Protein AF-A0A534V827-F1 (afdb_monomer_lite)

Foldseek 3Di:
DVVLVVLCCQLPDDDDDDPDPCLVPCPCVVVDDDPDDDDQDDDPPPCSQVVVVVVCVDPVDDFQFQLCLSDVPPPDDPVCNVPPVSQVVVQVVVVVVCVVPPCPCVVPPDGRGGGDDCLSVCVSVVQHCVCVVVHDDVVSVVVNPPQPVVVHDD

pLDDT: mean 80.29, std 20.51, range [29.86, 97.81]

Sequence (154 aa):
VDAIMQFLRTSLGEESGTFGIHHGGHPEIERQDIRQPIFIVGLPRTGTTILPELLAQDPANRVPMTWEVMHPWPPPERATYRTDPRIAQVEKHFAGVDRLVPGFKAMHPMGAELPQECVALTAHDFASMLFSTTHDVPSYDAWLKPGHATGQEP

Radius of gyration: 17.16 Å; chains: 1; bounding box: 47×41×39 Å

Secondary structure (DSSP, 8-state):
-HHHHHHHHHHH-S-----S---TT-TTGGG----S-------TTSSTTHHHHHHTTSTT----BHHHHHS-SSPPPTTTGGG-HHHHHHHHHHHHHHHHSTTHHHHS---TTSB--HHHHHGGGT--THHHHHS--HHHHHHHSTTTTTT---

Structure (mmCIF, N/CA/C/O backbone):
data_AF-A0A534V827-F1
#
_entry.id   AF-A0A534V827-F1
#
loop_
_atom_site.group_PDB
_atom_site.id
_atom_site.type_symbol
_atom_site.label_atom_id
_atom_site.label_alt_id
_atom_site.label_comp_id
_atom_site.label_asym_id
_atom_site.label_entity_id
_atom_site.label_seq_id
_atom_site.pdbx_PDB_ins_code
_atom_site.Cartn_x
_atom_site.Cartn_y
_atom_site.Cartn_z
_atom_site.occupancy
_atom_site.B_iso_or_equiv
_atom_site.auth_seq_id
_atom_site.auth_comp_id
_atom_site.auth_asym_id
_atom_site.auth_atom_id
_atom_site.pdbx_PDB_model_num
ATOM 1 N N . VAL A 1 1 ? 5.251 9.265 -20.568 1.00 36.12 1 VAL A N 1
ATOM 2 C CA . VAL A 1 1 ? 5.258 10.617 -19.956 1.00 36.12 1 VAL A CA 1
ATOM 3 C C . VAL A 1 1 ? 3.855 11.028 -19.527 1.00 36.12 1 VAL A C 1
ATOM 5 O O . VAL A 1 1 ? 3.681 11.328 -18.358 1.00 36.12 1 VAL A O 1
ATOM 8 N N . ASP A 1 2 ? 2.839 10.938 -20.390 1.00 29.86 2 ASP A N 1
ATOM 9 C CA . ASP A 1 2 ? 1.477 11.401 -20.053 1.00 29.86 2 ASP A CA 1
ATOM 10 C C . ASP A 1 2 ? 0.793 10.630 -18.912 1.00 29.86 2 ASP A C 1
ATOM 12 O O . ASP A 1 2 ? 0.199 11.251 -18.036 1.00 29.86 2 ASP A O 1
ATOM 16 N N . ALA A 1 3 ? 0.942 9.301 -18.848 1.00 32.75 3 ALA A N 1
ATOM 17 C CA . ALA A 1 3 ? 0.407 8.490 -17.746 1.00 32.75 3 ALA A CA 1
ATOM 18 C C . ALA A 1 3 ? 1.100 8.779 -16.400 1.00 32.75 3 ALA A C 1
ATOM 20 O O . ALA A 1 3 ? 0.441 8.854 -15.365 1.00 32.75 3 ALA A O 1
ATOM 21 N N . ILE A 1 4 ? 2.416 9.023 -16.431 1.00 35.06 4 ILE A N 1
ATOM 22 C CA . ILE A 1 4 ? 3.196 9.447 -15.260 1.00 35.06 4 ILE A CA 1
ATOM 23 C C . ILE A 1 4 ? 2.694 10.818 -14.808 1.00 35.06 4 ILE A C 1
ATOM 25 O O . ILE A 1 4 ? 2.293 10.971 -13.665 1.00 35.06 4 ILE A O 1
ATOM 29 N N . MET A 1 5 ? 2.590 11.794 -15.712 1.00 31.03 5 MET A N 1
ATOM 30 C CA . MET A 1 5 ? 2.104 13.135 -15.370 1.00 31.03 5 MET A CA 1
ATOM 31 C C . MET A 1 5 ? 0.645 13.145 -14.878 1.00 31.03 5 MET A C 1
ATOM 33 O O . MET A 1 5 ? 0.282 13.995 -14.068 1.00 31.03 5 MET A O 1
ATOM 37 N N . GLN A 1 6 ? -0.196 12.207 -15.327 1.00 37.53 6 GLN A N 1
ATOM 38 C CA . GLN A 1 6 ? -1.558 12.010 -14.818 1.00 37.53 6 GLN A CA 1
ATOM 39 C C . GLN A 1 6 ? -1.554 11.465 -13.379 1.00 37.53 6 GLN A C 1
ATOM 41 O O . GLN A 1 6 ? -2.283 11.984 -12.533 1.00 37.53 6 GLN A O 1
ATOM 46 N N . PHE A 1 7 ? -0.718 10.459 -13.090 1.00 38.88 7 PHE A N 1
ATOM 47 C CA . PHE A 1 7 ? -0.509 9.944 -11.733 1.00 38.88 7 PHE A CA 1
ATOM 48 C C . PHE A 1 7 ? 0.010 11.053 -10.808 1.00 38.88 7 PHE A C 1
ATOM 50 O O . PHE A 1 7 ? -0.567 11.285 -9.754 1.00 38.88 7 PHE A O 1
ATOM 57 N N . LEU A 1 8 ? 1.003 11.828 -11.253 1.00 37.84 8 LEU A N 1
ATOM 58 C CA . LEU A 1 8 ? 1.574 12.935 -10.481 1.00 37.84 8 LEU A CA 1
ATOM 59 C C . LEU A 1 8 ? 0.561 14.041 -10.179 1.00 37.84 8 LEU A C 1
ATOM 61 O O . LEU A 1 8 ? 0.482 14.492 -9.042 1.00 37.84 8 LEU A O 1
ATOM 65 N N . ARG A 1 9 ? -0.271 14.430 -11.151 1.00 37.12 9 ARG A N 1
ATOM 66 C CA . ARG A 1 9 ? -1.341 15.416 -10.927 1.00 37.12 9 ARG A CA 1
ATOM 67 C C . ARG A 1 9 ? -2.419 14.929 -9.962 1.00 37.12 9 ARG A C 1
ATOM 69 O O . ARG A 1 9 ? -2.979 15.728 -9.224 1.00 37.12 9 ARG A O 1
ATOM 76 N N . THR A 1 10 ? -2.710 13.630 -9.968 1.00 42.47 10 THR A N 1
ATOM 77 C CA . THR A 1 10 ? -3.733 13.041 -9.091 1.00 42.47 10 THR A CA 1
ATOM 78 C C . THR A 1 10 ? -3.204 12.843 -7.668 1.00 42.47 10 THR A C 1
ATOM 80 O O . THR A 1 10 ? -3.949 13.021 -6.710 1.00 42.47 10 THR A O 1
ATOM 83 N N . SER A 1 11 ? -1.918 12.510 -7.534 1.00 38.81 11 SER A N 1
ATOM 84 C CA . SER A 1 11 ? -1.275 12.184 -6.259 1.00 38.81 11 SER A CA 1
ATOM 85 C C . SER A 1 11 ? -0.726 13.393 -5.500 1.00 38.81 11 SER A C 1
ATOM 87 O O . SER A 1 11 ? -0.604 13.310 -4.282 1.00 38.81 11 SER A O 1
ATOM 89 N N . LEU A 1 12 ? -0.369 14.488 -6.184 1.00 46.38 12 LEU A N 1
ATOM 90 C CA . LEU A 1 12 ? 0.302 15.627 -5.543 1.00 46.38 12 LEU A CA 1
ATOM 91 C C . LEU A 1 12 ? -0.622 16.792 -5.179 1.00 46.38 12 LEU A C 1
ATOM 93 O O . LEU A 1 12 ? -0.242 17.585 -4.325 1.00 46.38 12 LEU A O 1
ATOM 97 N N . GLY A 1 13 ? -1.833 16.878 -5.741 1.00 41.53 13 GLY A N 1
ATOM 98 C CA . GLY A 1 13 ? -2.727 18.009 -5.475 1.00 41.53 13 GLY A CA 1
ATOM 99 C C . GLY A 1 13 ? -2.162 19.330 -6.016 1.00 41.53 13 GLY A C 1
ATOM 100 O O . GLY A 1 13 ? -0.955 19.525 -6.139 1.00 41.53 13 GLY A O 1
ATOM 101 N N . GLU A 1 14 ? -3.029 20.257 -6.403 1.00 38.81 14 GLU A N 1
ATOM 102 C CA . GLU A 1 14 ? -2.578 21.586 -6.820 1.00 38.81 14 GLU A CA 1
ATOM 103 C C . GLU A 1 14 ? -2.046 22.385 -5.612 1.00 38.81 14 GLU A C 1
ATOM 105 O O . GLU A 1 14 ? -2.774 22.713 -4.681 1.00 38.81 14 GLU A O 1
ATOM 110 N N . GLU A 1 15 ? -0.733 22.615 -5.653 1.00 43.72 15 GLU A N 1
ATOM 111 C CA . GLU A 1 15 ? 0.118 23.630 -5.019 1.00 43.72 15 GLU A CA 1
ATOM 112 C C . GLU A 1 15 ? -0.346 24.372 -3.746 1.00 43.72 15 GLU A C 1
ATOM 114 O O . GLU A 1 15 ? -1.144 25.307 -3.767 1.00 43.72 15 GLU A O 1
ATOM 119 N N . SER A 1 16 ? 0.397 24.143 -2.658 1.00 32.78 16 SER A N 1
ATOM 120 C CA . SER A 1 16 ? 0.976 25.254 -1.887 1.00 32.78 16 SER A CA 1
ATOM 121 C C . SER A 1 16 ? 2.407 24.897 -1.467 1.00 32.78 16 SER A C 1
ATOM 123 O O . SER A 1 16 ? 2.662 23.930 -0.754 1.00 32.78 16 SER A O 1
ATOM 125 N N . GLY A 1 17 ? 3.364 25.647 -2.018 1.00 33.69 17 GLY A N 1
ATOM 126 C CA . GLY A 1 17 ? 4.797 25.394 -1.931 1.00 33.69 17 GLY A CA 1
ATOM 127 C C . GLY A 1 17 ? 5.356 25.507 -0.516 1.00 33.69 17 GLY A C 1
ATOM 128 O O . GLY A 1 17 ? 5.696 26.594 -0.068 1.00 33.69 17 GLY A O 1
ATOM 129 N N . THR A 1 18 ? 5.506 24.377 0.168 1.00 30.50 18 THR A N 1
ATOM 130 C CA . THR A 1 18 ? 6.545 24.092 1.170 1.00 30.50 18 THR A CA 1
ATOM 131 C C . THR A 1 18 ? 6.613 22.567 1.297 1.00 30.50 18 THR A C 1
ATOM 133 O O . THR A 1 18 ? 5.605 21.947 1.616 1.00 30.50 18 THR A O 1
ATOM 136 N N . PHE A 1 19 ? 7.768 21.941 1.040 1.00 38.12 19 PHE A N 1
ATOM 137 C CA . PHE A 1 19 ? 7.974 20.490 1.213 1.00 38.12 19 PHE A CA 1
ATOM 138 C C . PHE A 1 19 ? 8.143 20.174 2.714 1.00 38.12 19 PHE A C 1
ATOM 140 O O . PHE A 1 19 ? 9.195 19.755 3.183 1.00 38.12 19 PHE A O 1
ATOM 147 N N . GLY A 1 20 ? 7.127 20.514 3.502 1.00 39.28 20 GLY A N 1
ATOM 148 C CA . GLY A 1 20 ? 6.956 20.093 4.885 1.00 39.28 20 GLY A CA 1
ATOM 149 C C . GLY A 1 20 ? 5.733 19.191 4.939 1.00 39.28 20 GLY A C 1
ATOM 150 O O . GLY A 1 20 ? 4.799 19.391 4.162 1.00 39.28 20 GLY A O 1
ATOM 151 N N . ILE A 1 21 ? 5.718 18.198 5.830 1.00 52.09 21 ILE A N 1
ATOM 152 C CA . ILE A 1 21 ? 4.515 17.392 6.045 1.00 52.09 21 ILE A CA 1
ATOM 153 C C . ILE A 1 21 ? 3.443 18.329 6.609 1.00 52.09 21 ILE A C 1
ATOM 155 O O . ILE A 1 21 ? 3.404 18.633 7.799 1.00 52.09 21 ILE A O 1
ATOM 159 N N . HIS A 1 22 ? 2.596 18.870 5.737 1.00 54.00 22 HIS A N 1
ATOM 160 C CA . HIS A 1 22 ? 1.472 19.673 6.168 1.00 54.00 22 HIS A CA 1
ATOM 161 C C . HIS A 1 22 ? 0.437 18.711 6.747 1.00 54.00 22 HIS A C 1
ATOM 163 O O . HIS A 1 22 ? -0.392 18.166 6.027 1.00 54.00 22 HIS A O 1
ATOM 169 N N . HIS A 1 23 ? 0.468 18.509 8.066 1.00 64.12 23 HIS A N 1
ATOM 170 C CA . HIS A 1 23 ? -0.517 17.698 8.787 1.00 64.12 23 HIS A CA 1
ATOM 171 C C . HIS A 1 23 ? -1.939 18.290 8.743 1.00 64.12 23 HIS A C 1
ATOM 173 O O . HIS A 1 23 ? -2.789 17.831 9.491 1.00 64.12 23 HIS A O 1
ATOM 179 N N . GLY A 1 24 ? -2.200 19.336 7.943 1.00 66.69 24 GLY A N 1
ATOM 180 C CA . GLY A 1 24 ? -3.525 19.903 7.672 1.00 66.69 24 GLY A CA 1
ATOM 181 C C . GLY A 1 24 ? -4.405 20.134 8.904 1.00 66.69 24 GLY A C 1
ATOM 182 O O . GLY A 1 24 ? -5.612 19.937 8.834 1.00 66.69 24 GLY A O 1
ATOM 183 N N . GLY A 1 25 ? -3.802 20.512 10.038 1.00 77.12 25 GLY A N 1
ATOM 184 C CA . GLY A 1 25 ? -4.504 20.716 11.311 1.00 77.12 25 GLY A CA 1
ATOM 185 C C . GLY A 1 25 ? -4.496 19.530 12.287 1.00 77.12 25 GLY A C 1
ATOM 186 O O . GLY A 1 25 ? -5.133 19.633 13.329 1.00 77.12 25 GLY A O 1
ATOM 187 N N . HIS A 1 26 ? -3.747 18.460 12.002 1.00 78.62 26 HIS A N 1
ATOM 188 C CA . HIS A 1 26 ? -3.666 17.223 12.791 1.00 78.62 26 HIS A CA 1
ATOM 189 C C . HIS A 1 26 ? -2.264 16.953 13.391 1.00 78.62 26 HIS A C 1
ATOM 191 O O . HIS A 1 26 ? -1.648 15.918 13.106 1.00 78.62 26 HIS A O 1
ATOM 197 N N . PRO A 1 27 ? -1.705 17.850 14.231 1.00 84.25 27 PRO A N 1
ATOM 198 C CA . PRO A 1 27 ? -0.378 17.659 14.832 1.00 84.25 27 PRO A CA 1
ATOM 199 C C . PRO A 1 27 ? -0.306 16.444 15.776 1.00 84.25 27 PRO A C 1
ATOM 201 O O . PRO A 1 27 ? 0.771 16.020 16.181 1.00 84.25 27 PRO A O 1
ATOM 204 N N . GLU A 1 28 ? -1.442 15.881 16.194 1.00 83.06 28 GLU A N 1
ATOM 205 C CA . GLU A 1 28 ? -1.513 14.634 16.959 1.00 83.06 28 GLU A CA 1
ATOM 206 C C . GLU A 1 28 ? -1.009 13.402 16.213 1.00 83.06 28 GLU A C 1
ATOM 208 O O . GLU A 1 28 ? -0.691 12.412 16.872 1.00 83.06 28 GLU A O 1
ATOM 213 N N . ILE A 1 29 ? -0.910 13.457 14.883 1.00 84.12 29 ILE A N 1
ATOM 214 C CA . ILE A 1 29 ? -0.382 12.359 14.068 1.00 84.12 29 ILE A CA 1
ATOM 215 C C . ILE A 1 29 ? 1.094 12.108 14.398 1.00 84.12 29 ILE A C 1
ATOM 217 O O . ILE A 1 29 ? 1.476 10.960 14.603 1.00 84.12 29 ILE A O 1
ATOM 221 N N . GLU A 1 30 ? 1.899 13.163 14.555 1.00 84.06 30 GLU A N 1
ATOM 222 C CA . GLU A 1 30 ? 3.329 13.062 14.901 1.00 84.06 30 GLU A CA 1
ATOM 223 C C . GLU A 1 30 ? 3.577 12.407 16.270 1.00 84.06 30 GLU A C 1
ATOM 225 O O . GLU A 1 30 ? 4.667 11.913 16.545 1.00 84.06 30 GLU A O 1
ATOM 230 N N . ARG A 1 31 ? 2.568 12.409 17.150 1.00 86.88 31 ARG A N 1
ATOM 231 C CA . ARG A 1 31 ? 2.658 11.842 18.504 1.00 86.88 31 ARG A CA 1
ATOM 232 C C . ARG A 1 31 ? 2.183 10.391 18.582 1.00 86.88 31 ARG A C 1
ATOM 234 O O . ARG A 1 31 ? 2.198 9.819 19.672 1.00 86.88 31 ARG A O 1
ATOM 241 N N . GLN A 1 32 ? 1.709 9.814 17.478 1.00 85.69 32 GLN A N 1
ATOM 242 C CA . GLN A 1 32 ? 1.282 8.417 17.447 1.00 85.69 32 GLN A CA 1
ATOM 243 C C . GLN A 1 32 ? 2.495 7.490 17.547 1.00 85.69 32 GLN A C 1
ATOM 245 O O . GLN A 1 32 ? 3.487 7.660 16.845 1.00 85.69 32 GLN A O 1
ATOM 250 N N . ASP A 1 33 ? 2.388 6.480 18.404 1.00 90.81 33 ASP A N 1
ATOM 251 C CA . ASP A 1 33 ? 3.418 5.462 18.593 1.00 90.81 33 ASP A CA 1
ATOM 252 C C . ASP A 1 33 ? 3.041 4.195 17.809 1.00 90.81 33 ASP A C 1
ATOM 254 O O . ASP A 1 33 ? 2.017 3.564 18.090 1.00 90.81 33 ASP A O 1
ATOM 258 N N . ILE A 1 34 ? 3.852 3.828 16.812 1.00 88.69 34 ILE A N 1
ATOM 259 C CA . ILE A 1 34 ? 3.666 2.612 16.011 1.00 88.69 34 ILE A CA 1
ATOM 260 C C . ILE A 1 34 ? 4.447 1.472 16.664 1.00 88.69 34 ILE A C 1
ATOM 262 O O . ILE A 1 34 ? 5.653 1.314 16.470 1.00 88.69 34 ILE A O 1
ATOM 266 N N . ARG A 1 35 ? 3.743 0.656 17.451 1.00 91.62 35 ARG A N 1
ATOM 267 C CA . ARG A 1 35 ? 4.345 -0.441 18.217 1.00 91.62 35 ARG A CA 1
ATOM 268 C C . ARG A 1 35 ? 4.353 -1.739 17.426 1.00 91.62 35 ARG A C 1
ATOM 270 O O . ARG A 1 35 ? 3.321 -2.152 16.913 1.00 91.62 35 ARG A O 1
ATOM 277 N N . GLN A 1 36 ? 5.508 -2.404 17.417 1.00 92.31 36 GLN A N 1
ATOM 278 C CA . GLN A 1 36 ? 5.690 -3.759 16.879 1.00 92.31 36 GLN A CA 1
ATOM 279 C C . GLN A 1 36 ? 5.140 -3.947 15.443 1.00 92.31 36 GLN A C 1
ATOM 281 O O . GLN A 1 36 ? 4.359 -4.870 15.210 1.00 92.31 36 GLN A O 1
ATOM 286 N N . PRO A 1 37 ? 5.524 -3.095 14.467 1.00 94.44 37 PRO A N 1
ATOM 287 C CA . PRO A 1 37 ? 5.072 -3.253 13.088 1.00 94.44 37 PRO A CA 1
ATOM 288 C C . PRO A 1 37 ? 5.580 -4.566 12.478 1.00 94.44 37 PRO A C 1
ATOM 290 O O . PRO A 1 37 ? 6.732 -4.960 12.676 1.00 94.44 37 PRO A O 1
ATOM 293 N N . ILE A 1 38 ? 4.725 -5.219 11.692 1.00 93.69 38 ILE A N 1
ATOM 294 C CA . ILE A 1 38 ? 5.074 -6.410 10.914 1.00 93.69 38 ILE A CA 1
ATOM 295 C C . ILE A 1 38 ? 5.369 -5.968 9.481 1.00 93.69 38 ILE A C 1
ATOM 297 O O . ILE A 1 38 ? 4.503 -5.411 8.810 1.00 93.69 38 ILE A O 1
ATOM 301 N N . PHE A 1 39 ? 6.579 -6.250 9.002 1.00 94.06 39 PHE A N 1
ATOM 302 C CA . PHE A 1 39 ? 6.964 -6.022 7.612 1.00 94.06 39 PHE A CA 1
ATOM 303 C C . PHE A 1 39 ? 7.021 -7.346 6.861 1.00 94.06 39 PHE A C 1
ATOM 305 O O . PHE A 1 39 ? 7.704 -8.282 7.277 1.00 94.06 39 PHE A O 1
ATOM 312 N N . ILE A 1 40 ? 6.322 -7.405 5.732 1.00 93.19 40 ILE A N 1
ATOM 313 C CA . ILE A 1 40 ? 6.363 -8.538 4.812 1.00 93.19 40 ILE A CA 1
ATOM 314 C C . ILE A 1 40 ? 7.243 -8.123 3.640 1.00 93.19 40 ILE A C 1
ATOM 316 O O . ILE A 1 40 ? 6.904 -7.204 2.900 1.00 93.19 40 ILE A O 1
ATOM 320 N N . VAL A 1 41 ? 8.380 -8.796 3.486 1.00 92.75 41 VAL A N 1
ATOM 321 C CA . VAL A 1 41 ? 9.332 -8.545 2.402 1.00 92.75 41 VAL A CA 1
ATOM 322 C C . VAL A 1 41 ? 9.608 -9.860 1.693 1.00 92.75 41 VAL A C 1
ATOM 324 O O . VAL A 1 41 ? 9.799 -10.898 2.324 1.00 92.75 41 VAL A O 1
ATOM 327 N N . GLY A 1 42 ? 9.631 -9.821 0.369 1.00 90.75 42 GLY A N 1
ATOM 328 C CA . GLY A 1 42 ? 9.896 -10.982 -0.462 1.00 90.75 42 GLY A CA 1
ATOM 329 C C . GLY A 1 42 ? 9.902 -10.602 -1.932 1.00 90.75 42 GLY A C 1
ATOM 330 O O . GLY A 1 42 ? 9.540 -9.486 -2.302 1.00 90.75 42 GLY A O 1
ATOM 331 N N . LEU A 1 43 ? 10.331 -11.536 -2.774 1.00 90.75 43 LEU A N 1
ATOM 332 C CA . LEU A 1 43 ? 10.213 -11.366 -4.216 1.00 90.75 43 LEU A CA 1
ATOM 333 C C . LEU A 1 43 ? 8.735 -11.380 -4.630 1.00 90.75 43 LEU A C 1
ATOM 335 O O . LEU A 1 43 ? 7.922 -12.050 -3.986 1.00 90.75 43 LEU A O 1
ATOM 339 N N . PRO A 1 44 ? 8.372 -10.715 -5.737 1.00 85.62 44 PRO A N 1
ATOM 340 C CA . PRO A 1 44 ? 7.052 -10.886 -6.317 1.00 85.62 44 PRO A CA 1
ATOM 341 C C . PRO A 1 44 ? 6.739 -12.374 -6.520 1.00 85.62 44 PRO A C 1
ATOM 343 O O . PRO A 1 44 ? 7.603 -13.154 -6.919 1.00 85.62 44 PRO A O 1
ATOM 346 N N . ARG A 1 45 ? 5.472 -12.753 -6.313 1.00 86.12 45 ARG A N 1
ATOM 347 C CA . ARG A 1 45 ? 4.939 -14.112 -6.555 1.00 86.12 45 ARG A CA 1
ATOM 348 C C . ARG A 1 45 ? 5.349 -15.191 -5.537 1.00 86.12 45 ARG A C 1
ATOM 350 O O . ARG A 1 45 ? 5.135 -16.367 -5.809 1.00 86.12 45 ARG A O 1
ATOM 357 N N . THR A 1 46 ? 5.838 -14.827 -4.350 1.00 90.81 46 THR A N 1
ATOM 358 C CA . THR A 1 46 ? 6.146 -15.783 -3.259 1.00 90.81 46 THR A CA 1
ATOM 359 C C . THR A 1 46 ? 5.076 -15.841 -2.159 1.00 90.81 46 THR A C 1
ATOM 361 O O . THR A 1 46 ? 5.343 -16.289 -1.048 1.00 90.81 46 THR A O 1
ATOM 364 N N . GLY A 1 47 ? 3.849 -15.395 -2.452 1.00 84.44 47 GLY A N 1
ATOM 365 C CA . GLY A 1 47 ? 2.749 -15.368 -1.478 1.00 84.44 47 GLY A CA 1
ATOM 366 C C . GLY A 1 47 ? 2.736 -14.134 -0.568 1.00 84.44 47 GLY A C 1
ATOM 367 O O . GLY A 1 47 ? 1.979 -14.094 0.398 1.00 84.44 47 GLY A O 1
ATOM 368 N N . THR A 1 48 ? 3.517 -13.100 -0.888 1.00 86.88 48 THR A N 1
ATOM 369 C CA . THR A 1 48 ? 3.536 -11.824 -0.150 1.00 86.88 48 THR A CA 1
ATOM 370 C C . THR A 1 48 ? 2.219 -11.048 -0.216 1.00 86.88 48 THR A C 1
ATOM 372 O O . THR A 1 48 ? 2.007 -10.193 0.630 1.00 86.88 48 THR A O 1
ATOM 375 N N . THR A 1 49 ? 1.325 -11.363 -1.163 1.00 84.88 49 THR A N 1
ATOM 376 C CA . THR A 1 49 ? -0.008 -10.742 -1.294 1.00 84.88 49 THR A CA 1
ATOM 377 C C . THR A 1 49 ? -1.067 -11.405 -0.405 1.00 84.88 49 THR A C 1
ATOM 379 O O . THR A 1 49 ? -1.848 -10.712 0.232 1.00 84.88 49 THR A O 1
ATOM 382 N N . ILE A 1 50 ? -1.075 -12.741 -0.290 1.00 90.19 50 ILE A N 1
ATOM 383 C CA . ILE A 1 50 ? -2.078 -13.444 0.535 1.00 90.19 50 ILE A CA 1
ATOM 384 C C . ILE A 1 50 ? -1.792 -13.301 2.035 1.00 90.19 50 ILE A C 1
ATOM 386 O O . ILE A 1 50 ? -2.705 -13.295 2.855 1.00 90.19 50 ILE A O 1
ATOM 390 N N . LEU A 1 51 ? -0.521 -13.162 2.419 1.00 91.88 51 LEU A N 1
ATOM 391 C CA . LEU A 1 51 ? -0.138 -13.019 3.820 1.00 91.88 51 LEU A CA 1
ATOM 392 C C . LEU A 1 51 ? -0.749 -11.777 4.512 1.00 91.88 51 LEU A C 1
ATOM 394 O O . LEU A 1 51 ? -1.326 -11.955 5.585 1.00 91.88 51 LEU A O 1
ATOM 398 N N . PRO A 1 52 ? -0.691 -10.547 3.959 1.00 91.94 52 PRO A N 1
ATOM 399 C CA . PRO A 1 52 ? -1.359 -9.399 4.567 1.00 91.94 52 PRO A CA 1
ATOM 400 C C . PRO A 1 52 ? -2.887 -9.545 4.575 1.00 91.94 52 PRO A C 1
ATOM 402 O O . PRO A 1 52 ? -3.508 -9.114 5.540 1.00 91.94 52 PRO A O 1
ATOM 405 N N . GLU A 1 53 ? -3.501 -10.198 3.580 1.00 92.06 53 GLU A N 1
ATOM 406 C CA . GLU A 1 53 ? -4.945 -10.499 3.596 1.00 92.06 53 GLU A CA 1
ATOM 407 C C . GLU A 1 53 ? -5.340 -11.401 4.772 1.00 92.06 53 GLU A C 1
ATOM 409 O O . GLU A 1 53 ? -6.366 -11.167 5.416 1.00 92.06 53 GLU A O 1
ATOM 414 N N . LEU A 1 54 ? -4.511 -12.403 5.085 1.00 93.62 54 LEU A N 1
ATOM 415 C CA . LEU A 1 54 ? -4.703 -13.274 6.246 1.00 93.62 54 LEU A CA 1
ATOM 416 C C . LEU A 1 54 ? -4.511 -12.514 7.561 1.00 93.62 54 LEU A C 1
ATOM 418 O O . LEU A 1 54 ? -5.331 -12.653 8.466 1.00 93.62 54 LEU A O 1
ATOM 422 N N . LEU A 1 55 ? -3.465 -11.686 7.669 1.00 92.94 55 LEU A N 1
ATOM 423 C CA . LEU A 1 55 ? -3.234 -10.867 8.864 1.00 92.94 55 LEU A CA 1
ATOM 424 C C . LEU A 1 55 ? -4.370 -9.866 9.105 1.00 92.94 55 LEU A C 1
ATOM 426 O O . LEU A 1 55 ? -4.711 -9.617 10.258 1.00 92.94 55 LEU A O 1
ATOM 430 N N . ALA A 1 56 ? -4.978 -9.342 8.038 1.00 91.62 56 ALA A N 1
ATOM 431 C CA . ALA A 1 56 ? -6.108 -8.417 8.100 1.00 91.62 56 ALA A CA 1
ATOM 432 C C . ALA A 1 56 ? -7.398 -9.036 8.664 1.00 91.62 56 ALA A C 1
ATOM 434 O O . ALA A 1 56 ? -8.315 -8.297 9.018 1.00 91.62 56 ALA A O 1
ATOM 435 N N . GLN A 1 57 ? -7.489 -10.370 8.745 1.00 92.75 57 GLN A N 1
ATOM 436 C CA . GLN A 1 57 ? -8.631 -11.047 9.371 1.00 92.75 57 GLN A CA 1
ATOM 437 C C . GLN A 1 57 ? -8.621 -10.917 10.900 1.00 92.75 57 GLN A C 1
ATOM 439 O O . GLN A 1 57 ? -9.666 -11.073 11.532 1.00 92.75 57 GLN A O 1
ATOM 444 N N . ASP A 1 58 ? -7.462 -10.640 11.504 1.00 94.44 58 ASP A N 1
ATOM 445 C CA . ASP A 1 58 ? -7.355 -10.387 12.938 1.00 94.44 58 ASP A CA 1
ATOM 446 C C . ASP A 1 58 ? -7.667 -8.906 13.229 1.00 94.44 58 ASP A C 1
ATOM 448 O O . ASP A 1 58 ? -6.921 -8.033 12.780 1.00 94.44 58 ASP A O 1
ATOM 452 N N . PRO A 1 59 ? -8.724 -8.584 14.001 1.00 89.81 59 PRO A N 1
ATOM 453 C CA . PRO A 1 59 ? -9.065 -7.203 14.338 1.00 89.81 59 PRO A CA 1
ATOM 454 C C . PRO A 1 59 ? -8.001 -6.484 15.185 1.00 89.81 59 PRO A C 1
ATOM 456 O O . PRO A 1 59 ? -8.073 -5.262 15.323 1.00 89.81 59 PRO A O 1
ATOM 459 N N . ALA A 1 60 ? -7.035 -7.206 15.766 1.00 91.12 60 ALA A N 1
ATOM 460 C CA . ALA A 1 60 ? -5.883 -6.610 16.437 1.00 91.12 60 ALA A CA 1
ATOM 461 C C . ALA A 1 60 ? -4.834 -6.063 15.451 1.00 91.12 60 ALA A C 1
ATOM 463 O O . ALA A 1 60 ? -4.021 -5.221 15.835 1.00 91.12 60 ALA A O 1
ATOM 464 N N . ASN A 1 61 ? -4.865 -6.500 14.189 1.00 91.75 61 ASN A N 1
ATOM 465 C CA . ASN A 1 61 ? -3.974 -6.026 13.140 1.00 91.75 61 ASN A CA 1
ATOM 466 C C . ASN A 1 61 ? -4.647 -4.947 12.291 1.00 91.75 61 ASN A C 1
ATOM 468 O O . ASN A 1 61 ? -5.840 -4.987 11.993 1.00 91.75 61 ASN A O 1
ATOM 472 N N . ARG A 1 62 ? -3.836 -3.996 11.824 1.00 90.81 62 ARG A N 1
ATOM 473 C CA . ARG A 1 62 ? -4.227 -3.055 10.777 1.00 90.81 62 ARG A CA 1
ATOM 474 C C . ARG A 1 62 ? -3.309 -3.235 9.582 1.00 90.81 62 ARG A C 1
ATOM 476 O O . ARG A 1 62 ? -2.091 -3.201 9.728 1.00 90.81 62 ARG A O 1
ATOM 483 N N . VAL A 1 63 ? -3.910 -3.358 8.407 1.00 93.25 63 VAL A N 1
ATOM 484 C CA . VAL A 1 63 ? -3.216 -3.293 7.121 1.00 93.25 63 VAL A CA 1
ATOM 485 C C . VAL A 1 63 ? -3.692 -2.054 6.363 1.00 93.25 63 VAL A C 1
ATOM 487 O O . VAL A 1 63 ? -4.857 -1.678 6.519 1.00 93.25 63 VAL A O 1
ATOM 490 N N . PRO A 1 64 ? -2.826 -1.395 5.578 1.00 92.56 64 PRO A N 1
ATOM 491 C CA . PRO A 1 64 ? -3.249 -0.292 4.729 1.00 92.56 64 PRO A CA 1
ATOM 492 C C . PRO A 1 64 ? -4.122 -0.828 3.593 1.00 92.56 64 PRO A C 1
ATOM 494 O O . PRO A 1 64 ? -3.697 -1.694 2.828 1.00 92.56 64 PRO A O 1
ATOM 497 N N . MET A 1 65 ? -5.345 -0.322 3.485 1.00 94.75 65 MET A N 1
ATOM 498 C CA . MET A 1 65 ? -6.268 -0.675 2.411 1.00 94.75 65 MET A CA 1
ATOM 499 C C . MET A 1 65 ? -5.984 0.161 1.166 1.00 94.75 65 MET A C 1
ATOM 501 O O . MET A 1 65 ? -5.531 1.303 1.247 1.00 94.75 65 MET A O 1
ATOM 505 N N . THR A 1 66 ? -6.293 -0.382 -0.008 1.00 95.06 66 THR A N 1
ATOM 506 C CA . THR A 1 66 ? -6.025 0.287 -1.288 1.00 95.06 66 THR A CA 1
ATOM 507 C C . THR A 1 66 ? -6.651 1.677 -1.376 1.00 95.06 66 THR A C 1
ATOM 509 O O . THR A 1 66 ? -5.992 2.607 -1.839 1.00 95.06 66 THR A O 1
ATOM 512 N N . TRP A 1 67 ? -7.877 1.862 -0.883 1.00 96.00 67 TRP A N 1
ATOM 513 C CA . TRP A 1 67 ? -8.512 3.181 -0.887 1.00 96.00 67 TRP A CA 1
ATOM 514 C C . TRP A 1 67 ? -7.824 4.199 0.030 1.00 96.00 67 TRP A C 1
ATOM 516 O O . TRP A 1 67 ? -7.791 5.381 -0.308 1.00 96.00 67 TRP A O 1
ATOM 526 N N . GLU A 1 68 ? -7.249 3.750 1.152 1.00 93.94 68 GLU A N 1
ATOM 527 C CA . GLU A 1 68 ? -6.483 4.602 2.069 1.00 93.94 68 GLU A CA 1
ATOM 528 C C . GLU A 1 68 ? -5.176 5.042 1.410 1.00 93.94 68 GLU A C 1
ATOM 530 O O . GLU A 1 68 ? -4.796 6.201 1.510 1.00 93.94 68 GLU A O 1
ATOM 535 N N . VAL A 1 69 ? -4.501 4.132 0.704 1.00 93.06 69 VAL A N 1
ATOM 536 C CA . VAL A 1 69 ? -3.222 4.425 0.046 1.00 93.06 69 VAL A CA 1
ATOM 537 C C . VAL A 1 69 ? -3.403 5.308 -1.187 1.00 93.06 69 VAL A C 1
ATOM 539 O O . VAL A 1 69 ? -2.609 6.216 -1.397 1.00 93.06 69 VAL A O 1
ATOM 542 N N . MET A 1 70 ? -4.448 5.088 -1.990 1.00 92.19 70 MET A N 1
ATOM 543 C CA . MET A 1 70 ? -4.720 5.915 -3.175 1.00 92.19 70 MET A CA 1
ATOM 544 C C . MET A 1 70 ? -5.157 7.340 -2.822 1.00 92.19 70 MET A C 1
ATOM 546 O O . MET A 1 70 ? -4.943 8.268 -3.602 1.00 92.19 70 MET A O 1
ATOM 550 N N . HIS A 1 71 ? -5.793 7.513 -1.664 1.00 91.94 71 HIS A N 1
ATOM 551 C CA . HIS A 1 71 ? -6.318 8.792 -1.204 1.00 91.94 71 HIS A CA 1
ATOM 552 C C . HIS A 1 71 ? -5.996 8.990 0.288 1.00 91.94 71 HIS A C 1
ATOM 554 O O . HIS A 1 71 ? -6.911 8.958 1.117 1.00 91.94 71 HIS A O 1
ATOM 560 N N . PRO A 1 72 ? -4.714 9.211 0.643 1.00 88.44 72 PRO A N 1
ATOM 561 C CA . PRO A 1 72 ? -4.248 9.204 2.034 1.00 88.44 72 PRO A CA 1
ATOM 562 C C . PRO A 1 72 ? -4.665 10.445 2.827 1.00 88.44 72 PRO A C 1
ATOM 564 O O . PRO A 1 72 ? -4.645 10.428 4.059 1.00 88.44 72 PRO A O 1
ATOM 567 N N . TRP A 1 73 ? -5.064 11.514 2.134 1.00 87.00 73 TRP A N 1
ATOM 568 C CA . TRP A 1 73 ? -5.485 12.774 2.733 1.00 87.00 73 TRP A CA 1
ATOM 569 C C . TRP A 1 73 ? -6.860 13.221 2.211 1.00 87.00 73 TRP A C 1
ATOM 571 O O . TRP A 1 73 ? -7.102 13.111 1.005 1.00 87.00 73 TRP A O 1
ATOM 581 N N . PRO A 1 74 ? -7.748 13.767 3.068 1.00 87.31 74 PRO A N 1
ATOM 582 C CA . PRO A 1 74 ? -7.656 13.854 4.536 1.00 87.31 74 PRO A CA 1
ATOM 583 C C . PRO A 1 74 ? -7.715 12.474 5.221 1.00 87.31 74 PRO A C 1
ATOM 585 O O . PRO A 1 74 ? -8.198 11.516 4.613 1.00 87.31 74 PRO A O 1
ATOM 588 N N . PRO A 1 75 ? -7.235 12.321 6.469 1.00 85.44 75 PRO A N 1
ATOM 589 C CA . PRO A 1 75 ? -7.279 11.036 7.158 1.00 85.44 75 PRO A CA 1
ATOM 590 C C . PRO A 1 75 ? -8.737 10.586 7.341 1.00 85.44 75 PRO A C 1
ATOM 592 O O . PRO A 1 75 ? -9.620 11.420 7.540 1.00 85.44 75 PRO A O 1
ATOM 595 N N . PRO A 1 76 ? -9.030 9.279 7.259 1.00 88.75 76 PRO A N 1
ATOM 596 C CA . PRO A 1 76 ? -10.395 8.801 7.405 1.00 88.75 76 PRO A CA 1
ATOM 597 C C . PRO A 1 76 ? -10.909 8.945 8.836 1.00 88.75 76 PRO A C 1
ATOM 599 O O . PRO A 1 76 ? -10.202 8.676 9.812 1.00 88.75 76 PRO A O 1
ATOM 602 N N . GLU A 1 77 ? -12.178 9.317 8.963 1.00 89.88 77 GLU A N 1
ATOM 603 C CA . GLU A 1 77 ? -12.839 9.437 10.255 1.00 89.88 77 GLU A CA 1
ATOM 604 C C . GLU A 1 77 ? -13.296 8.070 10.768 1.00 89.88 77 GLU A C 1
ATOM 606 O O . GLU A 1 77 ? -13.850 7.253 10.034 1.00 89.88 77 GLU A O 1
ATOM 611 N N . ARG A 1 78 ? -13.136 7.822 12.074 1.00 89.06 78 ARG A N 1
ATOM 612 C CA . ARG A 1 78 ? -13.545 6.544 12.686 1.00 89.06 78 ARG A CA 1
ATOM 613 C C . ARG A 1 78 ? -15.034 6.243 12.501 1.00 89.06 78 ARG A C 1
ATOM 615 O O . ARG A 1 78 ? -15.394 5.083 12.342 1.00 89.06 78 ARG A O 1
ATOM 622 N N . ALA A 1 79 ? -15.884 7.272 12.536 1.00 94.44 79 ALA A N 1
ATOM 623 C CA . ALA A 1 79 ? -17.336 7.124 12.461 1.00 94.44 79 ALA A CA 1
ATOM 624 C C . ALA A 1 79 ? -17.822 6.671 11.076 1.00 94.44 79 ALA A C 1
ATOM 626 O O . ALA A 1 79 ? -18.799 5.934 10.983 1.00 94.44 79 ALA A O 1
ATOM 627 N N . THR A 1 80 ? -17.131 7.085 10.014 1.00 95.12 80 THR A N 1
ATOM 628 C CA . THR A 1 80 ? -17.508 6.807 8.622 1.00 95.12 80 THR A CA 1
ATOM 629 C C . THR A 1 80 ? -16.528 5.875 7.923 1.00 95.12 80 THR A C 1
ATOM 631 O O . THR A 1 80 ? -16.678 5.638 6.734 1.00 95.12 80 THR A O 1
ATOM 634 N N . TYR A 1 81 ? -15.560 5.297 8.641 1.00 92.94 81 TYR A N 1
ATOM 635 C CA . TYR A 1 81 ? -14.459 4.523 8.061 1.00 92.94 81 TYR A CA 1
ATOM 636 C C . TYR A 1 81 ? -14.914 3.438 7.071 1.00 92.94 81 TYR A C 1
ATOM 638 O O . TYR A 1 81 ? -14.328 3.277 6.009 1.00 92.94 81 TYR A O 1
ATOM 646 N N . ARG A 1 82 ? -15.987 2.705 7.401 1.00 94.00 82 ARG A N 1
ATOM 647 C CA . ARG A 1 82 ? -16.544 1.621 6.564 1.00 94.00 82 ARG A CA 1
ATOM 648 C C . ARG A 1 82 ? -17.476 2.103 5.4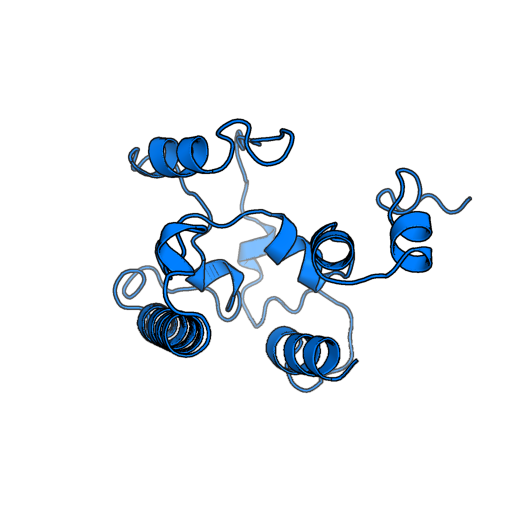54 1.00 94.00 82 ARG A C 1
ATOM 650 O O . ARG A 1 82 ? -17.936 1.308 4.646 1.00 94.00 82 ARG A O 1
ATOM 657 N N . THR A 1 83 ? -17.786 3.389 5.438 1.00 96.69 83 THR A N 1
ATOM 658 C CA . THR A 1 83 ? -18.682 4.033 4.475 1.00 96.69 83 THR A CA 1
ATOM 659 C C . THR A 1 83 ? -18.020 5.259 3.852 1.00 96.69 83 THR A C 1
ATOM 661 O O . THR A 1 83 ? -18.715 6.166 3.395 1.00 96.69 83 THR A O 1
ATOM 664 N N . ASP A 1 84 ? -16.688 5.329 3.883 1.00 97.62 84 ASP A N 1
ATOM 665 C CA . ASP A 1 84 ? -15.947 6.463 3.355 1.00 97.62 84 ASP A CA 1
ATOM 666 C C . ASP A 1 84 ? -16.203 6.558 1.839 1.00 97.62 84 ASP A C 1
ATOM 668 O O . ASP A 1 84 ? -16.084 5.549 1.131 1.00 97.62 84 ASP A O 1
ATOM 672 N N . PRO A 1 85 ? -16.576 7.735 1.301 1.00 96.44 85 PRO A N 1
ATOM 673 C CA . PRO A 1 85 ? -16.910 7.876 -0.116 1.00 96.44 85 PRO A CA 1
ATOM 674 C C . PRO A 1 85 ? -15.757 7.484 -1.054 1.00 96.44 85 PRO A C 1
ATOM 676 O O . PRO A 1 85 ? -16.008 7.094 -2.200 1.00 96.44 85 PRO A O 1
ATOM 679 N N . ARG A 1 86 ? -14.504 7.525 -0.576 1.00 96.75 86 ARG A N 1
ATOM 680 C CA . ARG A 1 86 ? -13.325 7.094 -1.340 1.00 96.75 86 ARG A CA 1
ATOM 681 C C . ARG A 1 86 ? -13.348 5.606 -1.671 1.00 96.75 86 ARG A C 1
ATOM 683 O O . ARG A 1 86 ? -12.830 5.225 -2.718 1.00 96.75 86 ARG A O 1
ATOM 690 N N . ILE A 1 87 ? -14.000 4.774 -0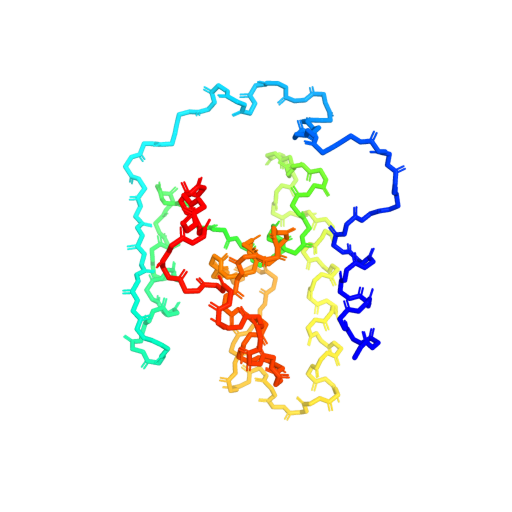.855 1.00 97.81 87 ILE A N 1
ATOM 691 C CA . ILE A 1 87 ? -14.158 3.338 -1.136 1.00 97.81 87 ILE A CA 1
ATOM 692 C C . ILE A 1 87 ? -14.894 3.158 -2.469 1.00 97.81 87 ILE A C 1
ATOM 694 O O . ILE A 1 87 ? -14.388 2.521 -3.392 1.00 97.81 87 ILE A O 1
ATOM 698 N N . ALA A 1 88 ? -16.057 3.800 -2.616 1.00 97.25 88 ALA A N 1
ATOM 699 C CA . ALA A 1 88 ? -16.854 3.723 -3.840 1.00 97.25 88 ALA A CA 1
ATOM 700 C C . ALA A 1 88 ? -16.141 4.359 -5.049 1.00 97.25 88 ALA A C 1
ATOM 702 O O . ALA A 1 88 ? -16.262 3.870 -6.176 1.00 97.25 88 ALA A O 1
ATOM 703 N N . GLN A 1 89 ? -15.383 5.437 -4.828 1.00 96.56 89 GLN A N 1
ATOM 704 C CA . GLN A 1 89 ? -1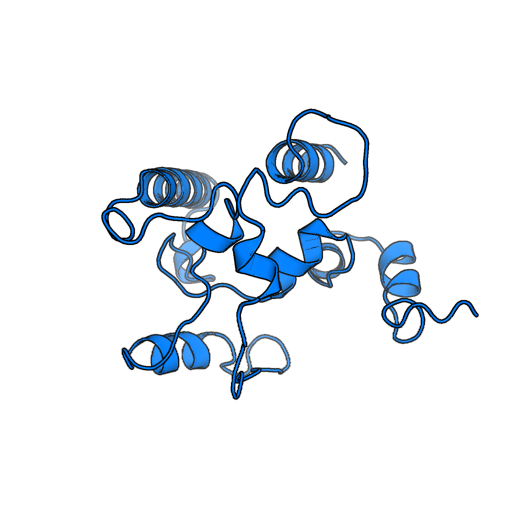4.570 6.075 -5.866 1.00 96.56 89 GLN A CA 1
ATOM 705 C C . GLN A 1 89 ? -13.503 5.121 -6.421 1.00 96.56 89 GLN A C 1
ATOM 707 O O . GLN A 1 89 ? -13.371 4.987 -7.641 1.00 96.56 89 GLN A O 1
ATOM 712 N N . VAL A 1 90 ? -12.773 4.439 -5.541 1.00 96.00 90 VAL A N 1
ATOM 713 C CA . VAL A 1 90 ? -11.706 3.505 -5.916 1.00 96.00 90 VAL A CA 1
ATOM 714 C C . VAL A 1 90 ? -12.275 2.233 -6.544 1.00 96.00 90 VAL A C 1
ATOM 716 O O . VAL A 1 90 ? -11.760 1.769 -7.561 1.00 96.00 90 VAL A O 1
ATOM 719 N N . GLU A 1 91 ? -13.407 1.725 -6.052 1.00 95.88 91 GLU A N 1
ATOM 720 C CA . GLU A 1 91 ? -14.108 0.621 -6.719 1.00 95.88 91 GLU A CA 1
ATOM 721 C C . GLU A 1 91 ? -14.517 0.981 -8.151 1.00 95.88 91 GLU A C 1
ATOM 723 O O . GLU A 1 91 ? -14.310 0.205 -9.090 1.00 95.88 91 GLU A O 1
ATOM 728 N N . LYS A 1 92 ? -15.039 2.197 -8.359 1.00 95.06 92 LYS A N 1
ATOM 729 C CA . LYS A 1 92 ? -15.377 2.691 -9.698 1.00 95.06 92 LYS A CA 1
ATOM 730 C C . LYS A 1 92 ? -14.142 2.778 -10.597 1.00 95.06 92 LYS A C 1
ATOM 732 O O . LYS A 1 92 ? -14.248 2.446 -11.780 1.00 95.06 92 LYS A O 1
ATOM 737 N N . HIS A 1 93 ? -12.993 3.193 -10.058 1.00 92.25 93 HIS A N 1
ATOM 738 C CA . HIS A 1 93 ? -11.726 3.216 -10.789 1.00 92.25 93 HIS A CA 1
ATOM 739 C C . HIS A 1 93 ? -11.346 1.810 -11.279 1.00 92.25 93 HIS A C 1
ATOM 741 O O . HIS A 1 93 ? -11.177 1.610 -12.484 1.00 92.25 93 HIS A O 1
ATOM 747 N N . PHE A 1 94 ? -11.322 0.809 -10.393 1.00 91.31 94 PHE A N 1
ATOM 748 C CA . PHE A 1 94 ? -10.983 -0.562 -10.788 1.00 91.31 94 PHE A CA 1
ATOM 749 C C . PHE A 1 94 ? -12.024 -1.214 -11.700 1.00 91.31 94 PHE A C 1
ATOM 751 O O . PHE A 1 94 ? -11.663 -2.003 -12.570 1.00 91.31 94 PHE A O 1
ATOM 758 N N . ALA A 1 95 ? -13.305 -0.870 -11.564 1.00 90.38 95 ALA A N 1
ATOM 759 C CA . ALA A 1 95 ? -14.324 -1.276 -12.530 1.00 90.38 95 ALA A CA 1
ATOM 760 C C . ALA A 1 95 ? -14.098 -0.640 -13.915 1.00 90.38 95 ALA A C 1
ATOM 762 O O . ALA A 1 95 ? -14.521 -1.190 -14.928 1.00 90.38 95 ALA A O 1
ATOM 763 N N . GLY A 1 96 ? -13.473 0.537 -13.991 1.00 90.31 96 GLY A N 1
ATOM 764 C CA . GLY A 1 96 ? -13.025 1.135 -15.250 1.00 90.31 96 GLY A CA 1
ATOM 765 C C . GLY A 1 96 ? -11.871 0.352 -15.875 1.00 90.31 96 GLY A C 1
ATOM 766 O O . GLY A 1 96 ? -11.941 0.007 -17.052 1.00 90.31 96 GLY A O 1
ATOM 767 N N . VAL A 1 97 ? -10.857 0.015 -15.073 1.00 87.88 97 VAL A N 1
ATOM 768 C CA . VAL A 1 97 ? -9.698 -0.784 -15.511 1.00 87.88 97 VAL A CA 1
ATOM 769 C C . VAL A 1 97 ? -10.132 -2.143 -16.056 1.00 87.88 97 VAL A C 1
ATOM 771 O O . VAL A 1 97 ? -9.735 -2.504 -17.157 1.00 87.88 97 VAL A O 1
ATOM 774 N N . ASP A 1 98 ? -11.002 -2.860 -15.344 1.00 87.12 98 ASP A N 1
ATOM 775 C CA . ASP A 1 98 ? -11.471 -4.191 -15.757 1.00 87.12 98 ASP A CA 1
ATOM 776 C C . ASP A 1 98 ? -12.280 -4.163 -17.069 1.00 87.12 98 ASP A C 1
ATOM 778 O O . ASP A 1 98 ? -12.239 -5.106 -17.855 1.00 87.12 98 ASP A O 1
ATOM 782 N N . ARG A 1 99 ? -12.962 -3.047 -17.371 1.00 89.69 99 ARG A N 1
ATOM 783 C CA . ARG A 1 99 ? -13.624 -2.850 -18.674 1.00 89.69 99 ARG A CA 1
ATOM 784 C C . ARG A 1 99 ? -12.630 -2.629 -19.812 1.00 89.69 99 ARG A C 1
ATOM 786 O O . ARG A 1 99 ? -12.900 -3.052 -20.932 1.00 89.69 99 ARG A O 1
ATOM 793 N N . LEU A 1 100 ? -11.526 -1.929 -19.547 1.00 90.69 100 LEU A N 1
ATOM 794 C CA . LEU A 1 100 ? -10.486 -1.647 -20.543 1.00 90.69 100 LEU A CA 1
ATOM 795 C C . LEU A 1 100 ? -9.579 -2.856 -20.780 1.00 90.69 100 LEU A C 1
ATOM 797 O O . LEU A 1 100 ? -9.133 -3.080 -21.903 1.00 90.69 100 LEU A O 1
ATOM 801 N N . VAL A 1 101 ? -9.329 -3.636 -19.731 1.00 89.38 101 VAL A N 1
ATOM 802 C CA . VAL A 1 101 ? -8.503 -4.842 -19.757 1.00 89.38 101 VAL A CA 1
ATOM 803 C C . VAL A 1 101 ? -9.324 -5.998 -19.179 1.00 89.38 101 VAL A C 1
ATOM 805 O O . VAL A 1 101 ? -9.208 -6.308 -17.991 1.00 89.38 101 VAL A O 1
ATOM 808 N N . PRO A 1 102 ? -10.180 -6.640 -19.995 1.00 88.50 102 PRO A N 1
ATOM 809 C CA . PRO A 1 102 ? -11.005 -7.749 -19.535 1.00 88.50 102 PRO A CA 1
ATOM 810 C C . PRO A 1 102 ? -10.168 -8.866 -18.903 1.00 88.50 102 PRO A C 1
ATOM 812 O O . PRO A 1 102 ? -9.180 -9.319 -19.480 1.00 88.50 102 PRO A O 1
ATOM 815 N N . GLY A 1 103 ? -10.569 -9.321 -17.714 1.00 83.81 103 GLY A N 1
ATOM 816 C CA . GLY A 1 103 ? -9.873 -10.382 -16.978 1.00 83.81 103 GLY A CA 1
ATOM 817 C C . GLY A 1 103 ? -8.679 -9.900 -16.151 1.00 83.81 103 GLY A C 1
ATOM 818 O O . GLY A 1 103 ? -8.021 -10.717 -15.504 1.00 83.81 103 GLY A O 1
ATOM 819 N N . PHE A 1 104 ? -8.413 -8.590 -16.110 1.00 84.50 104 PHE A N 1
ATOM 820 C CA . PHE A 1 104 ? -7.336 -8.020 -15.306 1.00 84.50 104 PHE A CA 1
ATOM 821 C C . PHE A 1 104 ? -7.450 -8.424 -13.830 1.00 84.50 104 PHE A C 1
ATOM 823 O O . PHE A 1 104 ? -6.480 -8.915 -13.252 1.00 84.50 104 PHE A O 1
ATOM 830 N N . LYS A 1 105 ? -8.648 -8.317 -13.237 1.00 82.88 105 LYS A N 1
ATOM 831 C CA . LYS A 1 105 ? -8.869 -8.665 -11.821 1.00 82.88 105 LYS A CA 1
ATOM 832 C C . LYS A 1 105 ? -8.651 -10.148 -11.503 1.00 82.88 105 LYS A C 1
ATOM 834 O O . LYS A 1 105 ? -8.363 -10.483 -10.360 1.00 82.88 105 LYS A O 1
ATOM 839 N N . ALA A 1 106 ? -8.761 -11.034 -12.495 1.00 84.06 106 ALA A N 1
ATOM 840 C CA . ALA A 1 106 ? -8.467 -12.454 -12.311 1.00 84.06 106 ALA A CA 1
ATOM 841 C C . ALA A 1 106 ? -6.954 -12.724 -12.229 1.00 84.06 106 ALA A C 1
ATOM 843 O O . ALA A 1 106 ? -6.525 -13.629 -11.518 1.00 84.06 106 ALA A O 1
ATOM 844 N N . MET A 1 107 ? -6.141 -11.937 -12.940 1.00 80.50 107 MET A N 1
ATOM 845 C CA . MET A 1 107 ? -4.677 -12.039 -12.904 1.00 80.50 107 MET A CA 1
ATOM 846 C C . MET A 1 107 ? -4.069 -11.276 -11.723 1.00 80.50 107 MET A C 1
ATOM 848 O O . MET A 1 107 ? -3.047 -11.687 -11.169 1.00 80.50 107 MET A O 1
ATOM 852 N N . HIS A 1 108 ? -4.695 -10.161 -11.351 1.00 81.25 108 HIS A N 1
ATOM 853 C CA . HIS A 1 108 ? -4.231 -9.259 -10.312 1.00 81.25 108 HIS A CA 1
ATOM 854 C C . HIS A 1 108 ? -5.423 -8.822 -9.446 1.00 81.25 108 HIS A C 1
ATOM 856 O O . HIS A 1 108 ? -6.097 -7.844 -9.786 1.00 81.25 108 HIS A O 1
ATOM 862 N N . PRO A 1 109 ? -5.727 -9.569 -8.365 1.00 83.50 109 PRO A N 1
ATOM 863 C CA . PRO A 1 109 ? -6.807 -9.220 -7.451 1.00 83.50 109 PRO A CA 1
ATOM 864 C C . PRO A 1 109 ? -6.625 -7.793 -6.928 1.00 83.50 109 PRO A C 1
ATOM 866 O O . PRO A 1 109 ? -5.647 -7.491 -6.252 1.00 83.50 109 PRO A O 1
ATOM 869 N N . MET A 1 110 ? -7.558 -6.908 -7.281 1.00 86.62 110 MET A N 1
ATOM 870 C CA . MET A 1 110 ? -7.587 -5.516 -6.835 1.00 86.62 110 MET A CA 1
ATOM 871 C C . MET A 1 110 ? -9.005 -5.113 -6.450 1.00 86.62 110 MET A C 1
ATOM 873 O O . MET A 1 110 ? -9.977 -5.417 -7.152 1.00 86.62 110 MET A O 1
ATOM 877 N N . GLY A 1 111 ? -9.095 -4.376 -5.352 1.00 92.12 111 GLY A N 1
ATOM 878 C CA . GLY A 1 111 ? -10.319 -3.829 -4.789 1.00 92.12 111 GLY A CA 1
ATOM 879 C C . GLY A 1 111 ? -9.963 -2.725 -3.807 1.00 92.12 111 GLY A C 1
ATOM 880 O O . GLY A 1 111 ? -8.853 -2.694 -3.280 1.00 92.12 111 GLY A O 1
ATOM 881 N N . ALA A 1 112 ? -10.893 -1.808 -3.575 1.00 95.19 112 ALA A N 1
ATOM 882 C CA . ALA A 1 112 ? -10.714 -0.680 -2.673 1.00 95.19 112 ALA A CA 1
ATOM 883 C C . ALA A 1 112 ? -10.343 -1.151 -1.263 1.00 95.19 112 ALA A C 1
ATOM 885 O O . ALA A 1 112 ? -9.418 -0.615 -0.658 1.00 95.19 112 ALA A O 1
ATOM 886 N N . GLU A 1 113 ? -11.027 -2.182 -0.768 1.00 94.38 113 GLU A N 1
ATOM 887 C CA . GLU A 1 113 ? -10.841 -2.745 0.574 1.00 94.38 113 GLU A CA 1
ATOM 888 C C . GLU A 1 113 ? -9.895 -3.959 0.609 1.00 94.38 113 GLU A C 1
ATOM 890 O O . GLU A 1 113 ? -9.891 -4.706 1.585 1.00 94.38 113 GLU A O 1
ATOM 895 N N . LEU A 1 114 ? -9.086 -4.166 -0.439 1.00 93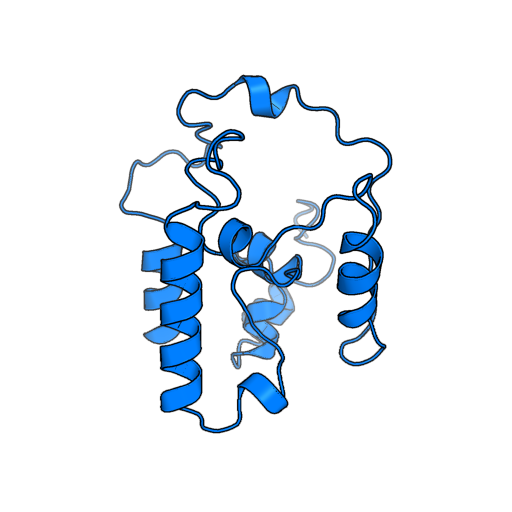.56 114 LEU A N 1
ATOM 896 C CA . LEU A 1 114 ? -7.986 -5.131 -0.389 1.00 93.56 114 LEU A CA 1
ATOM 897 C C . LEU A 1 114 ? -6.706 -4.470 0.152 1.00 93.56 114 LEU A C 1
ATOM 899 O O . LEU A 1 114 ? -6.479 -3.283 -0.134 1.00 93.56 114 LEU A O 1
ATOM 903 N N . PRO A 1 115 ? -5.861 -5.213 0.898 1.00 94.06 115 PRO A N 1
ATOM 904 C CA . PRO A 1 115 ? -4.585 -4.707 1.394 1.00 94.06 115 PRO A CA 1
ATOM 905 C C . PRO A 1 115 ? -3.686 -4.222 0.256 1.00 94.06 115 PRO A C 1
ATOM 907 O O . PRO A 1 115 ? -3.657 -4.820 -0.818 1.00 94.06 115 PRO A O 1
ATOM 910 N N . GLN A 1 116 ? -2.933 -3.155 0.510 1.00 92.88 116 GLN A N 1
ATOM 911 C CA . GLN A 1 116 ? -2.057 -2.527 -0.472 1.00 92.88 116 GLN A CA 1
ATOM 912 C C . GLN A 1 116 ? -0.586 -2.593 -0.056 1.00 92.88 116 GLN A C 1
ATOM 914 O O . GLN A 1 116 ? -0.242 -2.539 1.126 1.00 92.88 116 GLN A O 1
ATOM 919 N N . GLU A 1 117 ? 0.295 -2.704 -1.047 1.00 92.12 117 GLU A N 1
ATOM 920 C CA . GLU A 1 117 ? 1.737 -2.796 -0.852 1.00 92.12 117 GLU A CA 1
ATOM 921 C C . GLU A 1 117 ? 2.371 -1.413 -0.627 1.00 92.12 117 GLU A C 1
ATOM 923 O O . GLU A 1 117 ? 1.931 -0.389 -1.157 1.00 92.12 117 GLU A O 1
ATOM 928 N N . CYS A 1 118 ? 3.468 -1.376 0.135 1.00 92.00 118 CYS A N 1
ATOM 929 C CA . CYS A 1 118 ? 4.169 -0.132 0.467 1.00 92.00 118 CYS A CA 1
ATOM 930 C C 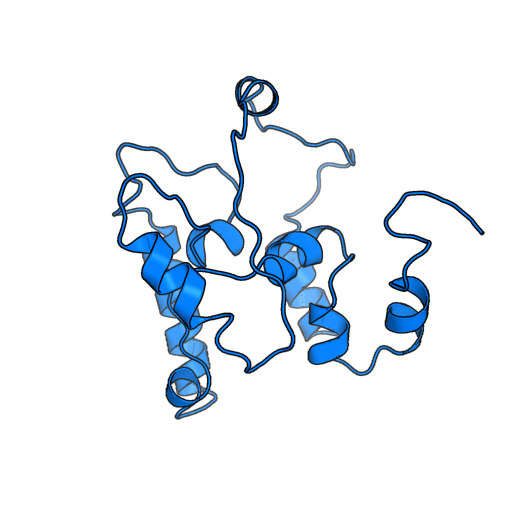. CYS A 1 118 ? 4.764 0.586 -0.753 1.00 92.00 118 CYS A C 1
ATOM 932 O O . CYS A 1 118 ? 4.986 1.792 -0.689 1.00 92.00 118 CYS A O 1
ATOM 934 N N . VAL A 1 119 ? 4.966 -0.113 -1.875 1.00 91.69 119 VAL A N 1
ATOM 935 C CA . VAL A 1 119 ? 5.454 0.483 -3.128 1.00 91.69 119 VAL A CA 1
ATOM 936 C C . VAL A 1 119 ? 4.525 1.578 -3.657 1.00 91.69 119 VAL A C 1
ATOM 938 O O . VAL A 1 119 ? 4.998 2.509 -4.306 1.00 91.69 119 VAL A O 1
ATOM 941 N N . ALA A 1 120 ? 3.223 1.508 -3.362 1.00 91.19 120 ALA A N 1
ATOM 942 C CA . ALA A 1 120 ? 2.275 2.562 -3.711 1.00 91.19 120 ALA A CA 1
ATOM 943 C C . ALA A 1 120 ? 2.441 3.800 -2.811 1.00 91.19 120 ALA A C 1
ATOM 945 O O . ALA A 1 120 ? 2.345 4.922 -3.296 1.00 91.19 120 ALA A O 1
ATOM 946 N N . LEU A 1 121 ? 2.777 3.611 -1.530 1.00 89.69 121 LEU A N 1
ATOM 947 C CA . LEU A 1 121 ? 3.064 4.713 -0.606 1.00 89.69 121 LEU A CA 1
ATOM 948 C C . LEU A 1 121 ? 4.382 5.411 -0.953 1.00 89.69 121 LEU A C 1
ATOM 950 O O . LEU A 1 121 ? 4.418 6.631 -1.087 1.00 89.69 121 LEU A O 1
ATOM 954 N N . THR A 1 122 ? 5.462 4.654 -1.159 1.00 90.81 122 THR A N 1
ATOM 955 C CA . THR A 1 122 ? 6.773 5.240 -1.486 1.00 90.81 122 THR A CA 1
ATOM 956 C C . THR A 1 122 ? 6.811 5.872 -2.877 1.00 90.81 122 THR A C 1
ATOM 958 O O . THR A 1 122 ? 7.695 6.675 -3.171 1.00 90.81 122 THR A O 1
ATOM 961 N N . ALA A 1 123 ? 5.833 5.570 -3.742 1.00 91.06 123 ALA A N 1
ATOM 962 C CA . ALA A 1 123 ? 5.693 6.233 -5.034 1.00 91.06 123 ALA A CA 1
ATOM 963 C C . ALA A 1 123 ? 5.348 7.725 -4.893 1.00 91.06 123 ALA A C 1
ATOM 965 O O . ALA A 1 123 ? 5.698 8.497 -5.783 1.00 91.06 123 ALA A O 1
ATOM 966 N N . HIS A 1 124 ? 4.727 8.143 -3.782 1.00 86.06 124 HIS A N 1
ATOM 967 C CA . HIS A 1 124 ? 4.483 9.562 -3.493 1.00 86.06 124 HIS A CA 1
ATOM 968 C C . HIS A 1 124 ? 5.775 10.348 -3.224 1.00 86.06 124 HIS A C 1
ATOM 970 O O . HIS A 1 124 ? 5.809 11.548 -3.473 1.00 86.06 124 HIS A O 1
ATOM 976 N N . ASP A 1 125 ? 6.834 9.670 -2.774 1.00 86.81 125 ASP A N 1
ATOM 977 C CA . ASP A 1 125 ? 8.169 10.246 -2.554 1.00 86.81 125 ASP A CA 1
ATOM 978 C C . ASP A 1 125 ? 9.110 10.011 -3.748 1.00 86.81 125 ASP A C 1
ATOM 980 O O . ASP A 1 125 ? 10.314 10.224 -3.673 1.00 86.81 125 ASP A O 1
ATOM 984 N N . PHE A 1 126 ? 8.576 9.509 -4.868 1.00 89.56 126 PHE A N 1
ATOM 985 C CA . PHE A 1 126 ? 9.361 9.121 -6.041 1.00 89.56 126 PHE A CA 1
ATOM 986 C C . PHE A 1 126 ? 10.491 8.125 -5.729 1.00 89.56 126 PHE A C 1
ATOM 988 O O . PHE A 1 126 ? 11.425 8.002 -6.508 1.00 89.56 126 PHE A O 1
ATOM 995 N N . ALA A 1 127 ? 10.399 7.384 -4.624 1.00 90.69 127 ALA A N 1
ATOM 996 C CA . ALA A 1 127 ? 11.411 6.438 -4.158 1.00 90.69 127 ALA A CA 1
ATOM 997 C C . ALA A 1 127 ? 10.814 5.025 -4.070 1.00 90.69 127 ALA A C 1
ATOM 999 O O . ALA A 1 127 ? 10.804 4.362 -3.033 1.00 90.69 127 ALA A O 1
ATOM 1000 N N . SER A 1 128 ? 10.256 4.561 -5.187 1.00 92.44 128 SER A N 1
ATOM 1001 C CA . SER A 1 128 ? 9.559 3.281 -5.296 1.00 92.44 128 SER A CA 1
ATOM 1002 C C .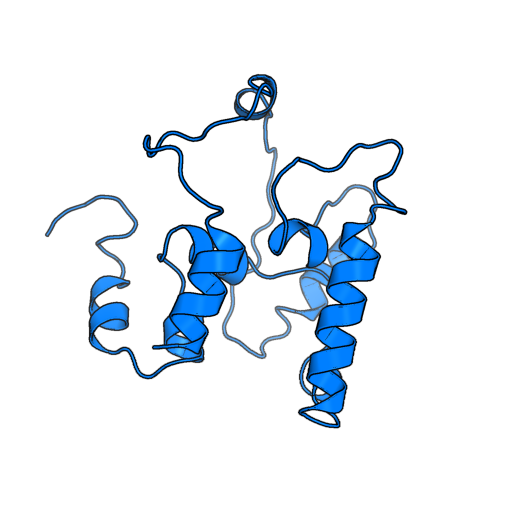 SER A 1 128 ? 10.020 2.445 -6.479 1.00 92.44 128 SER A C 1
ATOM 1004 O O . SER A 1 128 ? 10.156 2.938 -7.597 1.00 92.44 128 SER A O 1
ATOM 1006 N N . MET A 1 129 ? 10.144 1.137 -6.265 1.00 91.38 129 MET A N 1
ATOM 1007 C CA . MET A 1 129 ? 10.344 0.177 -7.353 1.00 91.38 129 MET A CA 1
ATOM 1008 C C . MET A 1 129 ? 9.129 0.058 -8.291 1.00 91.38 129 MET A C 1
ATOM 1010 O O . MET A 1 129 ? 9.236 -0.566 -9.342 1.00 91.38 129 MET A O 1
ATOM 1014 N N . LEU A 1 130 ? 7.981 0.658 -7.945 1.00 92.06 130 LEU A N 1
ATOM 1015 C CA . LEU A 1 130 ? 6.787 0.682 -8.795 1.00 92.06 130 LEU A CA 1
ATOM 1016 C C . LEU A 1 130 ? 7.072 1.260 -10.189 1.00 92.06 130 LEU A C 1
ATOM 1018 O O . LEU A 1 130 ? 6.528 0.779 -11.182 1.00 92.06 130 LEU A O 1
ATOM 1022 N N . PHE A 1 131 ? 7.919 2.287 -10.288 1.00 93.19 131 PHE A N 1
ATOM 1023 C CA . PHE A 1 131 ? 8.232 2.899 -11.581 1.00 93.19 131 PHE A CA 1
ATOM 1024 C C . PHE A 1 131 ? 9.061 1.959 -12.456 1.00 93.19 131 PHE A C 1
ATOM 1026 O O . PHE A 1 131 ? 8.729 1.782 -13.624 1.00 93.19 131 PHE A O 1
ATOM 1033 N N . SER A 1 132 ? 10.048 1.280 -11.871 1.00 91.62 132 SER A N 1
ATOM 1034 C CA . SER A 1 132 ? 10.886 0.272 -12.531 1.00 91.62 132 SER A CA 1
ATOM 1035 C C . SER A 1 132 ? 10.081 -0.909 -13.078 1.00 91.62 132 SER A C 1
ATOM 1037 O O . SER A 1 132 ? 10.417 -1.479 -14.110 1.00 91.62 132 SER A O 1
ATOM 1039 N N . THR A 1 133 ? 9.007 -1.308 -12.390 1.00 89.19 133 THR A N 1
ATOM 1040 C CA . THR A 1 133 ? 8.178 -2.449 -12.814 1.00 89.19 133 THR A CA 1
ATOM 1041 C C . THR A 1 133 ? 7.143 -2.087 -13.875 1.00 89.19 133 THR A C 1
ATOM 1043 O O . THR A 1 133 ? 6.613 -2.980 -14.536 1.00 89.19 133 THR A O 1
ATOM 1046 N N . THR A 1 134 ? 6.842 -0.799 -14.048 1.00 90.88 134 THR A N 1
ATOM 1047 C CA . THR A 1 134 ? 5.781 -0.320 -14.950 1.00 90.88 134 THR A CA 1
ATOM 1048 C C . THR A 1 134 ? 6.305 0.467 -16.149 1.00 90.88 134 THR A C 1
ATOM 1050 O O . THR A 1 134 ? 5.577 0.635 -17.126 1.00 90.88 134 THR A O 1
ATOM 1053 N N . HIS A 1 135 ? 7.554 0.936 -16.101 1.00 93.19 135 HIS A N 1
ATOM 1054 C CA . HIS A 1 135 ? 8.173 1.767 -17.127 1.00 93.19 135 HIS A CA 1
ATOM 1055 C C . HIS A 1 135 ? 9.629 1.354 -17.373 1.00 93.19 135 HIS A C 1
ATOM 1057 O O . HIS A 1 135 ? 10.307 0.859 -16.480 1.00 93.19 135 HIS A O 1
ATOM 1063 N N . ASP A 1 136 ? 10.128 1.618 -18.581 1.00 95.75 136 ASP A N 1
ATOM 1064 C CA . ASP A 1 136 ? 11.551 1.482 -18.908 1.00 95.75 136 ASP A CA 1
ATOM 1065 C C . ASP A 1 136 ? 12.308 2.742 -18.452 1.00 95.75 136 ASP A C 1
ATOM 1067 O O . ASP A 1 136 ? 12.322 3.765 -19.143 1.00 95.75 136 ASP A O 1
ATOM 1071 N N . VAL A 1 137 ? 12.848 2.704 -17.228 1.00 95.00 137 VAL A N 1
ATOM 1072 C CA . VAL A 1 137 ? 13.477 3.853 -16.547 1.00 95.00 137 VAL A CA 1
ATOM 1073 C C . VAL A 1 137 ? 14.848 3.503 -15.935 1.00 95.00 137 VAL A C 1
ATOM 1075 O O . VAL A 1 137 ? 15.079 3.689 -14.741 1.00 95.00 137 VAL A O 1
ATOM 1078 N N . PRO A 1 138 ? 15.829 3.050 -16.732 1.00 93.50 138 PRO A N 1
ATOM 1079 C CA . PRO A 1 138 ? 17.097 2.527 -16.214 1.00 93.50 138 PRO A CA 1
ATOM 1080 C C . PRO A 1 138 ? 17.937 3.555 -15.434 1.00 93.50 138 PRO A C 1
ATOM 1082 O O . PRO A 1 138 ? 18.705 3.181 -14.546 1.00 93.50 138 PRO A O 1
ATOM 1085 N N . SER A 1 139 ? 17.807 4.853 -15.734 1.00 93.56 139 SER A N 1
ATOM 1086 C CA . SER A 1 139 ? 18.476 5.919 -14.972 1.00 93.56 139 SER A CA 1
ATOM 1087 C C . SER A 1 139 ? 17.883 6.094 -13.572 1.00 93.56 139 SER A C 1
ATOM 1089 O O . SER A 1 139 ? 18.628 6.312 -12.618 1.00 93.56 139 SER A O 1
ATOM 1091 N N . TYR A 1 140 ? 16.564 5.952 -13.441 1.00 92.81 140 TYR A N 1
ATOM 1092 C CA . TYR A 1 140 ? 15.869 5.945 -12.159 1.00 92.81 140 TYR A CA 1
ATOM 1093 C C . TYR A 1 140 ? 16.256 4.713 -11.336 1.00 92.81 140 TYR A C 1
ATOM 1095 O O . TYR A 1 140 ? 16.576 4.837 -10.160 1.00 92.81 140 TYR A O 1
ATOM 1103 N N . ASP A 1 141 ? 16.335 3.541 -11.967 1.00 91.38 141 ASP A N 1
ATOM 1104 C CA . ASP A 1 141 ? 16.749 2.304 -11.297 1.00 91.38 141 ASP A CA 1
ATOM 1105 C C . ASP A 1 141 ? 18.179 2.391 -10.768 1.00 91.38 141 ASP A C 1
ATOM 1107 O O . ASP A 1 141 ? 18.484 1.894 -9.685 1.00 91.38 141 ASP A O 1
ATOM 1111 N N . ALA A 1 142 ? 19.075 3.029 -11.527 1.00 90.94 142 ALA A N 1
ATOM 1112 C CA . ALA A 1 142 ? 20.432 3.294 -11.074 1.00 90.94 142 ALA A CA 1
ATOM 1113 C C . ALA A 1 142 ? 20.451 4.245 -9.869 1.00 90.94 142 ALA A C 1
ATOM 1115 O O . ALA A 1 142 ? 21.213 4.004 -8.935 1.00 90.94 142 ALA A O 1
ATOM 1116 N N . TRP A 1 143 ? 19.599 5.274 -9.875 1.00 91.12 143 TRP A N 1
ATOM 1117 C CA . TRP A 1 143 ? 19.444 6.207 -8.760 1.00 91.12 143 TRP A CA 1
ATOM 1118 C C . TRP A 1 143 ? 18.818 5.551 -7.518 1.00 91.12 143 TRP A C 1
ATOM 1120 O O . TRP A 1 143 ? 19.270 5.818 -6.413 1.00 91.12 143 TRP A O 1
ATOM 1130 N N . LEU A 1 144 ? 17.847 4.649 -7.664 1.00 89.62 144 LEU A N 1
ATOM 1131 C CA . LEU A 1 144 ? 17.131 4.040 -6.535 1.00 89.62 144 LEU A CA 1
ATOM 1132 C C . LEU A 1 144 ? 17.981 3.031 -5.730 1.00 89.62 144 LEU A C 1
ATOM 1134 O O . LEU A 1 144 ? 17.592 2.627 -4.633 1.00 89.62 144 LEU A O 1
ATOM 1138 N N . LYS A 1 145 ? 19.133 2.587 -6.256 1.00 82.94 145 LYS A N 1
ATOM 1139 C CA . LYS A 1 145 ? 19.981 1.562 -5.620 1.00 82.94 145 LYS A CA 1
ATOM 1140 C C . LYS A 1 145 ? 20.381 1.925 -4.176 1.00 82.94 145 LYS A C 1
ATOM 1142 O O . LYS A 1 145 ? 20.499 3.106 -3.847 1.00 82.94 145 LYS A O 1
ATOM 1147 N N . PRO A 1 146 ? 20.636 0.912 -3.317 1.00 60.34 146 PRO A N 1
ATOM 1148 C CA . PRO A 1 146 ? 21.003 1.122 -1.916 1.00 60.34 146 PRO A CA 1
ATOM 1149 C C . PRO A 1 146 ? 22.216 2.057 -1.805 1.00 60.34 146 PRO A C 1
ATOM 1151 O O . PRO A 1 146 ? 23.312 1.706 -2.236 1.00 60.34 146 PRO A O 1
ATOM 1154 N N . GLY A 1 147 ? 21.981 3.258 -1.277 1.00 52.81 147 GLY A N 1
ATOM 1155 C CA . GLY A 1 147 ? 22.933 4.369 -1.238 1.00 52.81 147 GLY A CA 1
ATOM 1156 C C . GLY A 1 147 ? 22.210 5.709 -1.107 1.00 52.81 147 GLY A C 1
ATOM 1157 O O . GLY A 1 147 ? 22.448 6.435 -0.155 1.00 52.81 147 GLY A O 1
ATOM 1158 N N . HIS A 1 148 ? 21.226 5.984 -1.969 1.00 52.97 148 HIS A N 1
ATOM 1159 C CA . HIS A 1 148 ? 20.503 7.265 -1.927 1.00 52.97 148 HIS A CA 1
ATOM 1160 C C . HIS A 1 148 ? 19.328 7.298 -0.936 1.00 52.97 148 HIS A C 1
ATOM 1162 O O . HIS A 1 148 ? 19.063 8.336 -0.333 1.00 52.97 148 HIS A O 1
ATOM 1168 N N . ALA A 1 149 ? 18.650 6.168 -0.699 1.00 45.44 149 ALA A N 1
ATOM 1169 C CA . ALA A 1 149 ? 17.489 6.101 0.203 1.00 45.44 149 ALA A CA 1
ATOM 1170 C C . ALA A 1 149 ? 17.818 6.361 1.692 1.00 45.44 149 ALA A C 1
ATOM 1172 O O . ALA A 1 149 ? 16.912 6.567 2.494 1.00 45.44 149 ALA A O 1
ATOM 1173 N N . THR A 1 150 ? 19.099 6.352 2.083 1.00 49.38 150 THR A N 1
ATOM 1174 C CA . THR A 1 150 ? 19.556 6.662 3.451 1.00 49.38 150 THR A CA 1
ATOM 1175 C C . THR A 1 150 ? 19.985 8.121 3.631 1.00 49.38 150 THR A C 1
ATOM 1177 O O . THR A 1 150 ? 20.457 8.479 4.709 1.00 49.38 150 THR A O 1
ATOM 1180 N N . GLY A 1 151 ? 19.853 8.971 2.603 1.00 43.84 151 GLY A N 1
ATOM 1181 C CA . GLY A 1 151 ? 20.369 10.344 2.639 1.00 43.84 151 GLY A CA 1
ATOM 1182 C C . GLY A 1 151 ? 21.900 10.420 2.683 1.00 43.84 151 GLY A C 1
ATOM 1183 O O . GLY A 1 151 ? 22.454 11.450 3.061 1.00 43.84 151 GLY A O 1
ATOM 1184 N N . GLN A 1 152 ? 22.594 9.334 2.330 1.00 37.19 152 GLN A N 1
ATOM 1185 C CA . GLN A 1 152 ? 24.037 9.345 2.125 1.00 37.19 152 GLN A CA 1
ATOM 1186 C C . GLN A 1 152 ? 24.305 9.696 0.658 1.00 37.19 152 GLN A C 1
ATOM 1188 O O . GLN A 1 152 ? 24.083 8.886 -0.239 1.00 37.19 152 GLN A O 1
ATOM 1193 N N . GLU A 1 153 ? 24.741 10.932 0.416 1.00 37.28 153 GLU A N 1
ATOM 1194 C CA . GLU A 1 153 ? 25.373 11.301 -0.855 1.00 37.28 153 GLU A CA 1
ATOM 1195 C C . GLU A 1 153 ? 26.600 10.393 -1.108 1.00 37.28 153 GLU A C 1
ATOM 1197 O O . GLU A 1 153 ? 27.213 9.928 -0.136 1.00 37.28 153 GLU A O 1
ATOM 1202 N N . PRO A 1 154 ? 26.942 10.112 -2.379 1.00 46.12 154 PRO A N 1
ATOM 1203 C CA . PRO A 1 154 ? 28.139 9.349 -2.739 1.00 46.12 154 PRO A CA 1
ATOM 1204 C C . PRO A 1 154 ? 29.453 9.973 -2.241 1.00 46.12 154 PRO A C 1
ATOM 1206 O O . PRO A 1 154 ? 29.546 11.218 -2.137 1.00 46.12 154 PRO A O 1
#